Protein AF-A0A971R7L9-F1 (afdb_monomer)

Nearest PDB structures (foldseek):
  9jpj-assembly2_E  TM=1.905E-01  e=5.667E+00  Achromobacter denitrificans NBRC 15125

pLDDT: mean 90.76, std 12.41, range [55.44, 98.62]

Radius of gyration: 16.11 Å; Cα contacts (8 Å, |Δi|>4): 118; chains: 1; bounding box: 47×30×38 Å

Secondary structure (DSSP, 8-state):
-HHHHHTT-------S-PPTTS-----TT-TTTGGGHHHHHHHHHHHHHHHHHHHHHS--TTSHHHHHH--SHHHHHHHHHHHHHH--TT-TTHHHHHHHGGGHHHHHHHHT--

Foldseek 3Di:
DVVCVVVLHQDADDDDDDDVPDPPPPPCVPPVNVVVVVRHLLSQQLVQLQVLCCVPPVCHLPHPLNCVQPVDSNSSSVLSSLRSVQDDPPRPCVVQLVVCSVVGSVSNNVSSVD

Sequence (114 aa):
MQLAEALSLPVLAGTEMNKPGQREMDDFDAVELRPYWPAFKRGAAWLWGHTAMARRFGCGHQSSWARGWMPSRSARLGFFAALGSSLAANDPRWEQVEQALVQGPEGILAALTH

Mean predicted aligned error: 5.04 Å

Solvent-accessible surface area (backbone atoms only — not comparable to full-atom values): 6651 Å² total; per-residue (Å²): 106,70,67,37,60,76,67,46,48,78,45,79,80,79,85,86,76,74,57,94,88,55,72,82,86,73,63,74,81,38,76,87,44,55,86,47,45,71,49,34,54,43,18,52,16,22,54,47,21,25,49,52,33,30,74,75,69,60,46,14,78,86,21,68,62,32,44,70,75,30,75,47,58,51,54,41,49,52,51,24,19,54,49,24,70,73,52,61,96,84,44,78,62,56,60,52,41,61,71,18,56,86,62,35,72,66,39,33,56,57,62,71,75,115

Structure (mmCIF, N/CA/C/O backbone):
data_AF-A0A971R7L9-F1
#
_entry.id   AF-A0A971R7L9-F1
#
loop_
_atom_site.group_PDB
_atom_site.id
_atom_site.type_symbol
_atom_site.label_atom_id
_atom_site.label_alt_id
_atom_site.label_comp_id
_atom_site.label_asym_id
_atom_site.label_entity_id
_atom_site.label_seq_id
_atom_site.pdbx_PDB_ins_code
_atom_site.Cartn_x
_atom_site.Cartn_y
_atom_site.Cartn_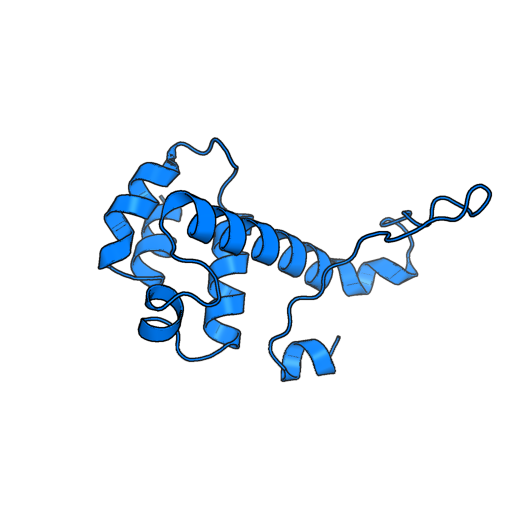z
_atom_site.occupancy
_atom_site.B_iso_or_equiv
_atom_site.auth_seq_id
_atom_site.auth_comp_id
_atom_site.auth_asym_id
_atom_site.auth_atom_id
_atom_site.pdbx_PDB_model_num
ATOM 1 N N . MET A 1 1 ? 12.278 -12.355 -7.025 1.00 88.75 1 MET A N 1
ATOM 2 C CA . MET A 1 1 ? 10.851 -12.239 -6.646 1.00 88.75 1 MET A CA 1
ATOM 3 C C . MET A 1 1 ? 10.379 -13.381 -5.758 1.00 88.75 1 MET A C 1
ATOM 5 O O . MET A 1 1 ? 9.933 -13.094 -4.659 1.00 88.75 1 MET A O 1
ATOM 9 N N . GLN A 1 2 ? 10.579 -14.646 -6.142 1.00 92.06 2 GLN A N 1
ATOM 10 C CA . GLN A 1 2 ? 10.105 -15.825 -5.387 1.00 92.06 2 GLN A CA 1
ATOM 11 C C . GLN A 1 2 ? 10.415 -15.812 -3.877 1.00 92.06 2 GLN A C 1
ATOM 13 O O . GLN A 1 2 ? 9.534 -16.073 -3.065 1.00 92.06 2 GLN A O 1
ATOM 18 N N . LEU A 1 3 ? 11.643 -15.462 -3.470 1.00 95.31 3 LEU A N 1
ATOM 19 C CA . LEU A 1 3 ? 11.988 -15.394 -2.043 1.00 95.31 3 LEU A CA 1
ATOM 20 C C . LEU A 1 3 ? 11.221 -14.287 -1.299 1.00 95.31 3 LEU A C 1
ATOM 22 O O . LEU A 1 3 ? 10.765 -14.500 -0.179 1.00 95.31 3 LEU A O 1
ATOM 26 N N . ALA A 1 4 ? 11.060 -13.113 -1.917 1.00 94.19 4 ALA A N 1
ATOM 27 C CA . ALA A 1 4 ? 10.301 -12.014 -1.322 1.00 94.19 4 ALA A CA 1
ATOM 28 C C . ALA A 1 4 ? 8.827 -12.404 -1.139 1.00 94.19 4 ALA A C 1
ATOM 30 O O . ALA A 1 4 ? 8.253 -12.153 -0.082 1.00 94.19 4 ALA A O 1
ATOM 31 N N . GLU A 1 5 ? 8.242 -13.098 -2.117 1.00 91.12 5 GLU A N 1
ATOM 32 C CA . GLU A 1 5 ? 6.884 -13.644 -2.030 1.00 91.12 5 GLU A CA 1
ATOM 33 C C . GLU A 1 5 ? 6.762 -14.678 -0.904 1.00 91.12 5 GLU A C 1
ATOM 35 O O . GLU A 1 5 ? 5.892 -14.544 -0.040 1.00 91.12 5 GLU A O 1
ATOM 40 N N . ALA A 1 6 ? 7.684 -15.645 -0.844 1.00 94.25 6 ALA A N 1
ATOM 41 C CA . ALA A 1 6 ? 7.711 -16.675 0.195 1.00 94.25 6 ALA A CA 1
ATOM 42 C C . ALA A 1 6 ? 7.818 -16.082 1.612 1.00 94.25 6 ALA A C 1
ATOM 44 O O . ALA A 1 6 ? 7.232 -16.603 2.561 1.00 94.25 6 ALA A O 1
ATOM 45 N N . LEU A 1 7 ? 8.531 -14.963 1.760 1.00 95.12 7 LEU A N 1
ATOM 46 C CA . LEU A 1 7 ? 8.700 -14.266 3.035 1.00 95.12 7 LEU A CA 1
ATOM 47 C C . LEU A 1 7 ? 7.643 -13.183 3.298 1.00 95.12 7 LEU A C 1
ATOM 49 O O . LEU A 1 7 ? 7.661 -12.574 4.372 1.00 95.12 7 LEU A O 1
ATOM 53 N N . SER A 1 8 ? 6.714 -12.959 2.361 1.00 95.00 8 SER A N 1
ATOM 54 C CA . SER A 1 8 ? 5.728 -11.870 2.411 1.00 95.00 8 SER A CA 1
ATOM 55 C C . SER A 1 8 ? 6.381 -10.494 2.605 1.00 95.00 8 SER A C 1
ATOM 57 O O . SER A 1 8 ? 5.959 -9.712 3.460 1.00 95.00 8 SER A O 1
ATOM 59 N N . LEU A 1 9 ? 7.438 -10.221 1.840 1.00 94.75 9 LEU A N 1
ATOM 60 C CA . LEU A 1 9 ? 8.171 -8.958 1.855 1.00 94.75 9 LEU A CA 1
ATOM 61 C C . LEU A 1 9 ? 7.744 -8.072 0.675 1.00 94.75 9 LEU A C 1
ATOM 63 O O . LEU A 1 9 ? 7.711 -8.550 -0.462 1.00 94.75 9 LEU A O 1
ATOM 67 N N . PRO A 1 10 ? 7.438 -6.784 0.912 1.00 94.38 10 PRO A N 1
ATOM 68 C CA . PRO A 1 10 ? 7.203 -5.840 -0.170 1.00 94.38 10 PRO A CA 1
ATOM 69 C C . PRO A 1 10 ? 8.519 -5.559 -0.902 1.00 94.38 10 PRO A C 1
ATOM 71 O O . PRO A 1 10 ? 9.575 -5.448 -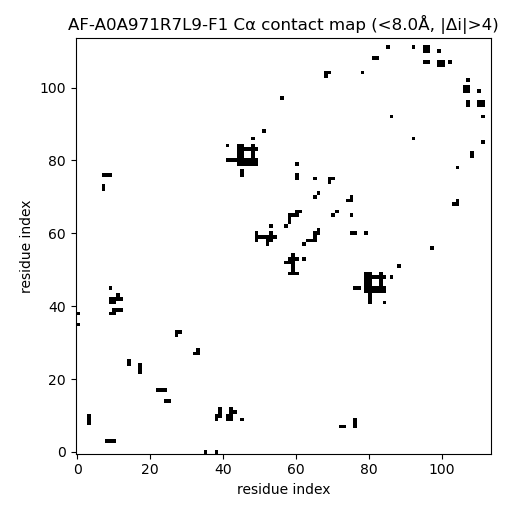0.279 1.00 94.38 10 PRO A O 1
ATOM 74 N N . VAL A 1 11 ? 8.453 -5.423 -2.225 1.00 94.56 11 VAL A N 1
ATOM 75 C CA . VAL A 1 11 ? 9.608 -5.041 -3.045 1.00 94.56 11 VAL A CA 1
ATOM 76 C C . VAL A 1 11 ? 9.468 -3.576 -3.418 1.00 94.56 11 VAL A C 1
ATOM 78 O O . VAL A 1 11 ? 8.560 -3.210 -4.161 1.00 94.56 11 VAL A O 1
ATOM 81 N N . LEU A 1 12 ? 10.361 -2.746 -2.889 1.00 92.31 12 LEU A N 1
ATOM 82 C CA . LEU A 1 12 ? 10.433 -1.328 -3.215 1.00 92.31 12 LEU A CA 1
ATOM 83 C C . LEU A 1 12 ? 11.551 -1.130 -4.237 1.00 92.31 12 LEU A C 1
ATOM 85 O O . LEU A 1 12 ? 12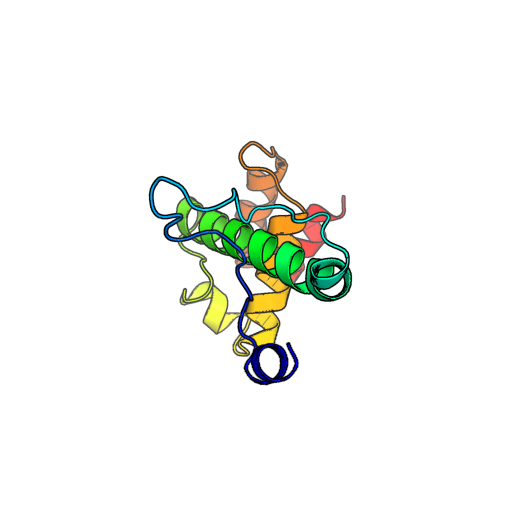.689 -1.516 -3.982 1.00 92.31 12 LEU A O 1
ATOM 89 N N . ALA A 1 13 ? 11.207 -0.568 -5.392 1.00 87.81 13 ALA A N 1
ATOM 90 C CA . ALA A 1 13 ? 12.176 -0.111 -6.376 1.00 87.81 13 ALA A CA 1
ATOM 91 C C . ALA A 1 13 ? 12.298 1.409 -6.274 1.00 87.81 13 ALA A C 1
ATOM 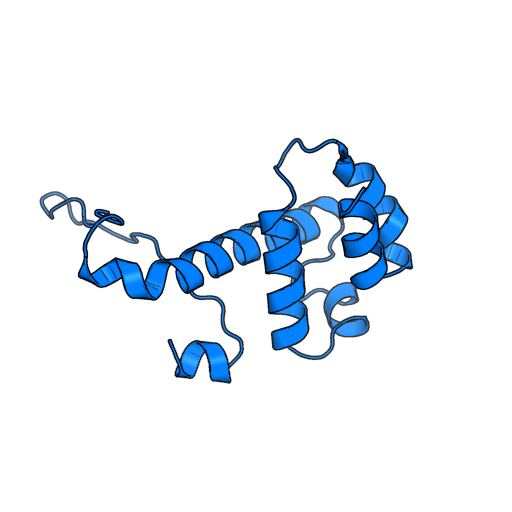93 O O . ALA A 1 13 ? 11.292 2.114 -6.206 1.00 87.81 13 ALA A O 1
ATOM 94 N N . GLY A 1 14 ? 13.531 1.888 -6.243 1.00 74.62 14 GLY A N 1
ATOM 95 C CA . GLY A 1 14 ? 13.888 3.295 -6.173 1.00 74.62 14 GLY A CA 1
ATOM 96 C C . GLY A 1 14 ? 15.405 3.416 -6.197 1.00 74.62 14 GLY A C 1
ATOM 97 O O . GLY A 1 14 ? 16.113 2.444 -5.923 1.00 74.62 14 GLY A O 1
ATOM 98 N N . THR A 1 15 ? 15.908 4.590 -6.548 1.00 68.06 15 THR A N 1
ATOM 99 C CA . THR A 1 15 ? 17.342 4.851 -6.619 1.00 68.06 15 THR A CA 1
ATOM 100 C C . THR A 1 15 ? 17.821 5.470 -5.310 1.00 68.06 15 THR A C 1
ATOM 102 O O . THR A 1 15 ? 17.564 6.632 -5.008 1.00 68.06 15 THR A O 1
ATOM 105 N N . GLU A 1 16 ? 18.557 4.702 -4.510 1.00 61.19 16 GLU A N 1
ATOM 106 C CA . GLU A 1 16 ? 19.462 5.295 -3.528 1.00 61.19 16 GLU A CA 1
ATOM 107 C C . GLU A 1 16 ? 20.833 5.437 -4.199 1.00 61.19 16 GLU A C 1
ATOM 109 O O . GLU A 1 16 ? 21.507 4.447 -4.467 1.00 61.19 16 GLU A O 1
ATOM 114 N N . MET A 1 17 ? 21.231 6.686 -4.474 1.00 56.75 17 MET A N 1
ATOM 115 C CA . MET A 1 17 ? 22.576 7.098 -4.912 1.00 56.75 17 MET A CA 1
ATOM 116 C C . MET A 1 17 ? 22.972 6.786 -6.368 1.00 56.75 17 MET A C 1
ATOM 118 O O . MET A 1 17 ? 23.830 5.941 -6.621 1.00 56.75 17 MET A O 1
ATOM 122 N N . ASN A 1 18 ? 22.532 7.616 -7.320 1.00 55.59 18 ASN A N 1
ATOM 123 C CA . ASN A 1 18 ? 23.385 7.873 -8.486 1.00 55.59 18 ASN A CA 1
ATOM 124 C C . ASN A 1 18 ? 24.555 8.759 -8.026 1.00 55.59 18 ASN A C 1
ATOM 126 O O . ASN A 1 18 ? 24.353 9.888 -7.571 1.00 55.59 18 ASN A O 1
ATOM 130 N N . LYS A 1 19 ? 25.796 8.263 -8.125 1.00 55.44 19 LYS A N 1
ATOM 131 C CA . LYS A 1 19 ? 26.971 9.149 -8.045 1.00 55.44 19 LYS A CA 1
ATOM 132 C C . LYS A 1 19 ? 26.853 10.209 -9.152 1.00 55.44 19 LYS A C 1
ATOM 134 O O . LYS A 1 19 ? 26.431 9.852 -10.256 1.00 55.44 19 LYS A O 1
ATOM 139 N N . PRO A 1 20 ? 27.273 11.468 -8.920 1.00 56.44 20 PRO A N 1
ATOM 140 C CA . PRO A 1 20 ? 27.361 12.458 -9.990 1.00 56.44 20 PRO A CA 1
ATOM 141 C C . PRO A 1 20 ? 28.140 11.876 -11.183 1.00 56.44 20 PRO A C 1
ATOM 143 O O . PRO A 1 20 ? 29.292 11.474 -11.022 1.00 56.44 20 PRO A O 1
ATOM 146 N N . GLY A 1 21 ? 27.498 11.769 -12.351 1.00 64.12 21 GLY A N 1
ATOM 147 C CA . GLY A 1 21 ? 28.090 11.207 -13.574 1.00 64.12 21 GLY A CA 1
ATOM 148 C C . GLY A 1 21 ? 27.709 9.760 -13.928 1.00 64.12 21 GLY A C 1
ATOM 149 O O . GLY A 1 21 ? 28.125 9.287 -14.984 1.00 64.12 21 GLY A O 1
ATOM 150 N N . GLN A 1 22 ? 26.919 9.049 -13.114 1.00 59.28 22 GLN A N 1
ATOM 151 C CA . GLN A 1 22 ? 26.262 7.813 -13.568 1.00 59.28 22 GLN A CA 1
ATOM 152 C C . GLN A 1 22 ? 25.000 8.128 -14.383 1.00 59.28 22 GLN A C 1
ATOM 154 O O . GLN A 1 22 ? 24.350 9.146 -14.153 1.00 59.28 22 GLN A O 1
ATOM 159 N N . ARG A 1 23 ? 24.670 7.256 -15.351 1.00 56.91 23 ARG A N 1
ATOM 160 C CA . ARG A 1 23 ? 23.392 7.305 -16.084 1.00 56.91 23 ARG A CA 1
ATOM 161 C C . ARG A 1 23 ? 22.248 7.364 -15.073 1.00 56.91 23 ARG A C 1
ATOM 163 O O . ARG A 1 23 ? 22.301 6.630 -14.090 1.00 56.91 23 ARG A O 1
ATOM 170 N N . GLU A 1 24 ? 21.230 8.182 -15.344 1.00 56.25 24 GLU A N 1
ATOM 171 C CA . GLU A 1 24 ? 19.936 8.076 -14.666 1.00 56.25 24 GLU A CA 1
ATOM 172 C C . GLU A 1 24 ? 19.434 6.644 -14.853 1.00 56.25 24 GLU A C 1
ATOM 174 O O . GLU A 1 24 ? 18.957 6.253 -15.917 1.00 56.25 24 GLU A O 1
ATOM 179 N N . MET A 1 25 ? 19.652 5.818 -13.836 1.00 56.72 25 MET A N 1
ATOM 180 C CA . MET A 1 25 ? 19.243 4.421 -13.809 1.00 56.72 25 MET A CA 1
ATOM 181 C C . MET A 1 25 ? 17.769 4.338 -13.394 1.00 56.72 25 MET A C 1
ATOM 183 O O . MET A 1 25 ? 17.421 3.601 -12.484 1.00 56.72 25 MET A O 1
ATOM 187 N N . ASP A 1 26 ? 16.923 5.137 -14.043 1.00 62.47 26 ASP A N 1
ATOM 188 C CA . ASP A 1 26 ? 15.477 5.223 -13.804 1.00 62.47 26 ASP A CA 1
ATOM 189 C C . ASP A 1 26 ? 14.689 4.946 -15.093 1.00 62.47 26 ASP A C 1
ATOM 191 O O . ASP A 1 26 ? 13.561 5.403 -15.271 1.00 62.47 26 ASP A O 1
ATOM 195 N N . ASP A 1 27 ? 15.267 4.165 -16.009 1.00 71.88 27 ASP A N 1
ATOM 196 C CA . ASP A 1 27 ? 14.508 3.632 -17.136 1.00 71.88 27 ASP A CA 1
ATOM 197 C C . ASP A 1 27 ? 13.626 2.469 -16.653 1.00 71.88 27 ASP A C 1
ATOM 199 O O . ASP A 1 27 ? 13.934 1.293 -16.841 1.00 71.88 27 ASP A O 1
ATOM 203 N N . PHE A 1 28 ? 12.515 2.798 -15.986 1.00 76.25 28 PHE A N 1
ATOM 204 C CA . PHE A 1 28 ? 11.470 1.829 -15.639 1.00 76.25 28 PHE A CA 1
ATOM 205 C C . PHE A 1 28 ? 10.757 1.253 -16.873 1.00 76.25 28 PHE A C 1
ATOM 207 O O . PHE A 1 28 ? 9.992 0.292 -16.719 1.00 76.25 28 PHE A O 1
ATOM 214 N N . ASP A 1 29 ? 11.020 1.799 -18.065 1.00 78.81 29 ASP A N 1
ATOM 215 C CA . ASP A 1 29 ? 10.548 1.288 -19.350 1.00 78.81 29 ASP A CA 1
ATOM 216 C C . ASP A 1 29 ? 11.497 0.229 -19.948 1.00 78.81 29 ASP A C 1
ATOM 218 O O . ASP A 1 29 ? 11.110 -0.478 -20.898 1.00 78.81 29 ASP A O 1
ATOM 222 N N . ALA A 1 30 ? 12.684 0.046 -19.346 1.00 84.25 30 ALA A N 1
ATOM 223 C CA . ALA A 1 30 ? 13.658 -0.980 -19.697 1.00 84.25 30 ALA A CA 1
ATOM 224 C C . ALA A 1 30 ? 12.997 -2.363 -19.755 1.00 84.25 30 ALA A C 1
ATOM 226 O O . ALA A 1 30 ? 12.260 -2.788 -18.853 1.00 84.25 30 ALA A O 1
ATOM 227 N N . VAL A 1 31 ? 13.256 -3.092 -20.843 1.00 85.94 31 VAL A N 1
ATOM 228 C CA . VAL A 1 31 ? 12.589 -4.371 -21.132 1.00 85.94 31 VAL A CA 1
ATOM 229 C C . VAL A 1 31 ? 12.854 -5.413 -20.042 1.00 85.94 31 VAL A C 1
ATOM 231 O O . VAL A 1 31 ? 11.985 -6.229 -19.736 1.00 85.94 31 VAL A O 1
ATOM 234 N N . GLU A 1 32 ? 14.013 -5.326 -19.398 1.00 87.38 32 GLU A N 1
ATOM 235 C CA . GLU A 1 32 ? 14.476 -6.173 -18.305 1.00 87.38 32 GLU A CA 1
ATOM 236 C C . GLU A 1 32 ? 13.662 -5.974 -17.020 1.00 87.38 32 GLU A C 1
ATOM 238 O O . GLU A 1 32 ? 13.553 -6.898 -16.212 1.00 87.38 32 GLU A O 1
ATOM 243 N N . LEU A 1 33 ? 13.066 -4.790 -16.829 1.00 87.25 33 LEU A N 1
ATOM 244 C CA . LEU A 1 33 ? 12.270 -4.460 -15.644 1.00 87.25 33 LEU A CA 1
ATOM 245 C C . LEU A 1 33 ? 10.784 -4.785 -15.802 1.00 87.25 33 LEU A C 1
ATOM 247 O O . LEU A 1 33 ? 10.083 -4.954 -14.799 1.00 87.25 33 LEU A O 1
ATOM 251 N N . ARG A 1 34 ? 10.295 -4.943 -17.038 1.00 88.38 34 ARG A N 1
ATOM 252 C CA . ARG A 1 34 ? 8.879 -5.234 -17.325 1.00 88.38 34 ARG A CA 1
ATOM 253 C C . ARG A 1 34 ? 8.322 -6.445 -16.566 1.00 88.38 34 ARG A C 1
ATOM 255 O O . ARG A 1 34 ? 7.210 -6.329 -16.049 1.00 88.38 34 ARG A O 1
ATOM 262 N N . PRO A 1 35 ? 9.046 -7.574 -16.408 1.00 91.62 35 PRO A N 1
ATOM 263 C CA . PRO A 1 35 ? 8.541 -8.703 -15.623 1.00 91.62 35 PRO A CA 1
ATOM 264 C C . PRO A 1 35 ? 8.312 -8.374 -14.138 1.00 91.62 35 PRO A C 1
ATOM 266 O O . PRO A 1 35 ? 7.538 -9.051 -13.465 1.00 91.62 35 PRO A O 1
ATOM 269 N N . TYR A 1 36 ? 8.967 -7.335 -13.614 1.00 91.88 36 TYR A N 1
ATOM 270 C CA . TYR A 1 36 ? 8.969 -6.973 -12.195 1.00 91.88 36 TYR A CA 1
ATOM 271 C C . TYR A 1 36 ? 8.016 -5.827 -11.845 1.00 91.88 36 TYR A C 1
ATOM 273 O O . TYR A 1 36 ? 7.707 -5.623 -10.670 1.00 91.88 36 TYR A O 1
ATOM 281 N N . TRP A 1 37 ? 7.480 -5.126 -12.846 1.00 90.75 37 TRP A N 1
ATOM 282 C CA . TRP A 1 37 ? 6.506 -4.045 -12.673 1.00 90.75 37 TRP A CA 1
ATOM 283 C C . TRP A 1 37 ? 5.336 -4.383 -11.739 1.00 90.75 37 TRP A C 1
ATOM 285 O O . TRP A 1 37 ? 5.000 -3.560 -10.884 1.00 90.75 37 TRP A O 1
ATOM 295 N N . PRO A 1 38 ? 4.705 -5.572 -11.830 1.00 92.75 38 PRO A N 1
ATOM 296 C CA . PRO A 1 38 ? 3.639 -5.936 -10.902 1.00 92.75 38 PRO A CA 1
ATOM 297 C C . PRO A 1 38 ? 4.094 -5.945 -9.435 1.00 92.75 38 PRO A C 1
ATOM 299 O O . PRO A 1 38 ? 3.336 -5.524 -8.560 1.00 92.75 38 PRO A O 1
ATOM 302 N N . ALA A 1 39 ? 5.328 -6.381 -9.162 1.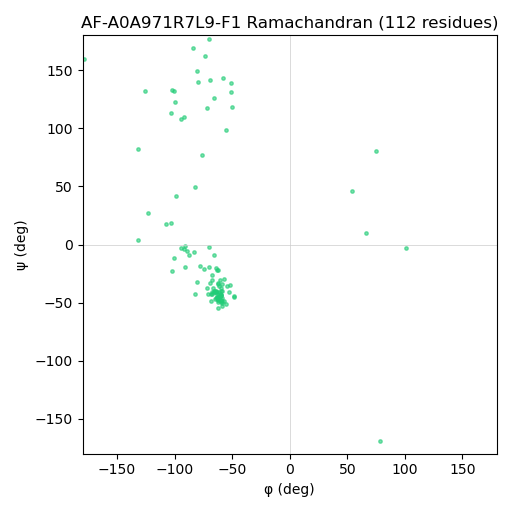00 93.69 39 ALA A N 1
ATOM 303 C CA . ALA A 1 39 ? 5.895 -6.387 -7.817 1.00 93.69 39 ALA A CA 1
ATOM 304 C C . ALA A 1 39 ? 6.202 -4.962 -7.334 1.00 93.69 39 ALA A C 1
ATOM 306 O O . ALA A 1 39 ? 5.845 -4.619 -6.209 1.00 93.69 39 ALA A O 1
ATOM 307 N N . PHE A 1 40 ? 6.773 -4.115 -8.197 1.00 93.25 40 PHE A N 1
ATOM 308 C CA . PHE A 1 40 ? 7.088 -2.722 -7.866 1.00 93.25 40 PHE A CA 1
ATOM 309 C C . PHE A 1 40 ? 5.834 -1.893 -7.592 1.00 93.25 40 PHE A C 1
ATOM 311 O O . PHE A 1 40 ? 5.750 -1.235 -6.557 1.00 93.25 40 PHE A O 1
ATOM 318 N N . LYS A 1 41 ? 4.812 -1.989 -8.454 1.00 94.25 41 LYS A N 1
ATOM 319 C CA . LYS A 1 41 ? 3.529 -1.300 -8.239 1.00 94.25 41 LYS A CA 1
ATOM 320 C C . LYS A 1 41 ? 2.868 -1.737 -6.936 1.00 94.25 41 LYS A C 1
ATOM 322 O O . LYS A 1 41 ? 2.395 -0.899 -6.176 1.00 94.25 41 LYS A O 1
ATOM 327 N N . ARG A 1 42 ? 2.875 -3.043 -6.647 1.00 96.56 42 ARG A N 1
ATOM 328 C CA . ARG A 1 42 ? 2.334 -3.580 -5.391 1.00 96.56 42 ARG A CA 1
ATOM 329 C C . ARG A 1 42 ? 3.117 -3.081 -4.177 1.00 96.56 42 ARG A C 1
ATOM 331 O O . ARG A 1 42 ? 2.501 -2.743 -3.173 1.00 96.56 42 ARG A O 1
ATOM 338 N N . GLY A 1 43 ? 4.446 -3.027 -4.261 1.00 96.69 43 GLY A N 1
ATOM 339 C CA . GLY A 1 43 ? 5.303 -2.494 -3.204 1.00 96.69 43 GLY A CA 1
ATOM 340 C C . GLY A 1 43 ? 5.062 -1.008 -2.942 1.00 96.69 43 GLY A C 1
ATOM 341 O O . GLY A 1 43 ? 4.891 -0.619 -1.789 1.00 96.69 43 GLY A O 1
ATOM 342 N N . ALA A 1 44 ? 4.961 -0.194 -3.995 1.00 96.38 44 ALA A N 1
ATOM 343 C CA . ALA A 1 44 ? 4.644 1.230 -3.890 1.00 96.38 44 ALA A CA 1
ATOM 344 C C . ALA A 1 44 ? 3.251 1.464 -3.284 1.00 96.38 44 ALA A C 1
ATOM 346 O O . ALA A 1 44 ? 3.104 2.251 -2.347 1.00 96.38 44 ALA A O 1
ATOM 347 N N . ALA A 1 45 ? 2.242 0.724 -3.754 1.00 97.88 45 ALA A N 1
ATOM 348 C CA . ALA A 1 45 ? 0.898 0.774 -3.192 1.00 97.88 45 ALA A CA 1
ATOM 349 C C . ALA A 1 45 ? 0.887 0.354 -1.715 1.00 97.88 45 ALA A C 1
ATOM 351 O O . ALA A 1 45 ? 0.290 1.034 -0.887 1.00 97.88 45 ALA A O 1
ATOM 352 N N . TRP A 1 46 ? 1.597 -0.720 -1.357 1.00 98.38 46 TRP A N 1
ATOM 353 C CA . TRP A 1 46 ? 1.750 -1.138 0.036 1.00 98.38 46 TRP A CA 1
ATOM 354 C C . TRP A 1 46 ? 2.387 -0.040 0.890 1.00 98.38 46 TRP A C 1
ATOM 356 O O . TRP A 1 46 ? 1.850 0.281 1.949 1.00 98.38 46 TRP A O 1
ATOM 366 N N . LEU A 1 47 ? 3.493 0.554 0.426 1.00 98.12 47 LEU A N 1
ATOM 367 C CA . LEU A 1 47 ? 4.220 1.600 1.147 1.00 98.12 47 LEU A CA 1
ATOM 368 C C . LEU A 1 47 ? 3.299 2.779 1.446 1.00 98.12 47 LEU A C 1
ATOM 370 O O . LEU A 1 47 ? 3.214 3.228 2.592 1.00 98.12 47 LEU A O 1
ATOM 374 N N . TRP A 1 48 ? 2.569 3.239 0.432 1.00 98.19 48 TRP A N 1
ATOM 375 C CA . TRP A 1 48 ? 1.586 4.297 0.587 1.00 98.19 48 TRP A CA 1
ATOM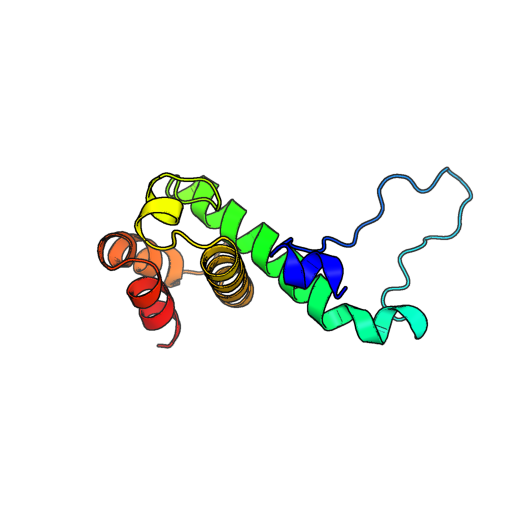 376 C C . TRP A 1 48 ? 0.454 3.897 1.541 1.00 98.19 48 TRP A C 1
ATOM 378 O O . TRP A 1 48 ? 0.241 4.585 2.538 1.00 98.19 48 TRP A O 1
ATOM 388 N N . GLY A 1 49 ? -0.233 2.777 1.298 1.00 98.38 49 GLY A N 1
ATOM 389 C CA . GLY A 1 49 ? -1.400 2.363 2.082 1.00 98.38 49 GLY A CA 1
ATOM 390 C C . GLY A 1 49 ? -1.081 2.165 3.564 1.00 98.38 49 GLY A C 1
ATOM 391 O O . GLY A 1 49 ? -1.799 2.661 4.434 1.00 98.38 49 GLY A O 1
ATOM 392 N N . HIS A 1 50 ? 0.043 1.514 3.875 1.00 98.44 50 HIS A N 1
ATOM 393 C CA . HIS A 1 50 ? 0.515 1.376 5.252 1.00 98.44 50 HIS A CA 1
ATOM 394 C C . HIS A 1 50 ? 0.848 2.735 5.876 1.00 98.44 50 HIS A C 1
ATOM 396 O O . HIS A 1 50 ? 0.483 2.969 7.034 1.00 98.44 50 HIS A O 1
ATOM 402 N N . THR A 1 51 ? 1.552 3.611 5.156 1.00 98.56 51 THR A N 1
ATOM 403 C CA . THR A 1 51 ? 1.980 4.910 5.691 1.00 98.56 51 THR A CA 1
ATOM 404 C C . THR A 1 51 ? 0.783 5.827 5.927 1.00 98.56 51 THR A C 1
ATOM 406 O O . THR A 1 51 ? 0.711 6.493 6.960 1.00 98.56 51 THR A O 1
ATOM 409 N N . ALA A 1 52 ? -0.189 5.834 5.013 1.00 98.44 52 ALA A N 1
ATOM 410 C CA . ALA A 1 52 ? -1.408 6.621 5.129 1.00 98.44 52 ALA A CA 1
ATOM 411 C C . ALA A 1 52 ? -2.236 6.202 6.353 1.00 98.44 52 ALA A C 1
ATOM 413 O O . ALA A 1 52 ? -2.598 7.063 7.156 1.00 98.44 52 ALA A O 1
ATOM 414 N N . MET A 1 53 ? -2.447 4.894 6.545 1.00 98.44 53 MET A N 1
ATOM 415 C CA . MET A 1 53 ? -3.143 4.343 7.716 1.00 98.44 53 MET A CA 1
ATOM 416 C C . MET A 1 53 ? -2.394 4.603 9.025 1.00 98.44 53 MET A C 1
ATOM 418 O O . MET A 1 53 ? -3.010 4.926 10.040 1.00 98.44 53 MET A O 1
ATOM 422 N N . ALA A 1 54 ? -1.062 4.486 9.013 1.00 98.56 54 ALA A N 1
ATOM 423 C CA . ALA A 1 54 ? -0.236 4.782 10.179 1.00 98.56 54 ALA A CA 1
ATOM 424 C C . ALA A 1 54 ? -0.357 6.253 10.594 1.00 98.56 54 ALA A C 1
ATOM 426 O O . ALA A 1 54 ? -0.541 6.537 11.772 1.00 98.56 54 ALA A O 1
ATOM 427 N N . ARG A 1 55 ? -0.284 7.180 9.630 1.00 98.06 55 ARG A N 1
ATOM 428 C CA . ARG A 1 55 ? -0.335 8.622 9.902 1.00 98.06 55 ARG A CA 1
ATOM 429 C C . ARG A 1 55 ? -1.712 9.120 10.323 1.00 98.06 55 ARG A C 1
ATOM 431 O O . ARG A 1 55 ? -1.774 10.013 11.155 1.00 98.06 55 ARG A O 1
ATOM 438 N N . ARG A 1 56 ? -2.787 8.580 9.746 1.00 97.56 56 ARG A N 1
ATOM 439 C CA . ARG A 1 56 ? -4.159 9.029 10.036 1.00 97.56 56 ARG A CA 1
ATOM 440 C C . ARG A 1 56 ? -4.725 8.410 11.307 1.00 97.56 56 ARG A C 1
ATOM 442 O O . ARG A 1 56 ? -5.343 9.108 12.095 1.00 97.56 56 ARG A O 1
ATOM 449 N N . PHE A 1 57 ? -4.4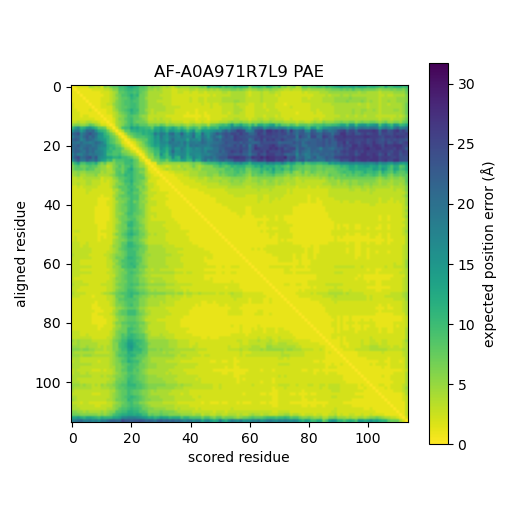92 7.113 11.507 1.00 97.94 57 PHE A N 1
ATOM 450 C CA . PHE A 1 57 ? -5.243 6.325 12.491 1.00 97.94 57 PHE A CA 1
ATOM 451 C C . PHE A 1 57 ? -4.352 5.481 13.412 1.00 97.94 57 PHE A C 1
ATOM 453 O O . PHE A 1 57 ? -4.852 4.649 14.164 1.00 97.94 57 PHE A O 1
ATOM 460 N N . GLY A 1 58 ? -3.022 5.588 13.308 1.00 98.12 58 GLY A N 1
ATOM 461 C CA . GLY A 1 58 ? -2.098 4.704 14.032 1.00 98.12 58 GLY A CA 1
ATOM 462 C C . GLY A 1 58 ? -2.155 3.233 13.583 1.00 98.12 58 GLY A C 1
ATOM 463 O O . GLY A 1 58 ? -1.536 2.369 14.202 1.00 98.12 58 GLY A O 1
ATOM 464 N N . CYS A 1 59 ? -2.853 2.931 12.483 1.00 98.25 59 CYS A N 1
ATOM 465 C CA . CYS A 1 59 ? -3.184 1.574 12.034 1.00 98.25 59 CYS A CA 1
ATOM 466 C C . CYS A 1 59 ? -2.231 1.053 10.940 1.00 98.25 59 CYS A C 1
ATOM 468 O O . CYS A 1 59 ? -2.647 0.442 9.958 1.00 98.25 59 CYS A O 1
ATOM 470 N N . GLY A 1 60 ? -0.926 1.306 11.083 1.00 98.19 60 GLY A N 1
ATOM 471 C CA . GLY A 1 60 ? 0.096 0.863 10.123 1.00 98.19 60 GLY A CA 1
ATOM 472 C C . GLY A 1 60 ? 0.352 -0.652 10.116 1.00 98.19 60 GLY A C 1
ATOM 473 O O . GLY A 1 60 ? -0.155 -1.383 10.965 1.00 98.19 60 GLY A O 1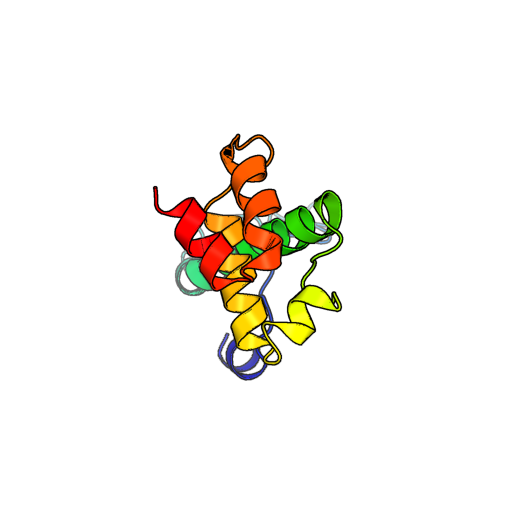
ATOM 474 N N . HIS A 1 61 ? 1.220 -1.124 9.210 1.00 97.88 61 HIS A N 1
ATOM 475 C CA . HIS A 1 61 ? 1.536 -2.547 8.999 1.00 97.88 61 HIS A CA 1
ATOM 476 C C . HIS A 1 61 ? 1.926 -3.315 10.268 1.00 97.88 61 HIS A C 1
ATOM 478 O O . HIS A 1 61 ? 1.582 -4.483 10.421 1.00 97.88 61 HIS A O 1
ATOM 484 N N . GLN A 1 62 ? 2.612 -2.649 11.195 1.00 96.75 62 GLN A N 1
ATOM 485 C CA . GLN A 1 62 ? 3.075 -3.228 12.456 1.00 96.75 62 GLN A CA 1
ATOM 486 C C . GLN A 1 62 ? 2.269 -2.723 13.667 1.00 96.75 62 GLN A C 1
ATOM 488 O O . GLN A 1 62 ? 2.739 -2.823 14.797 1.00 96.75 62 GLN A O 1
ATOM 493 N N . SER A 1 63 ? 1.082 -2.153 13.468 1.00 98.31 63 SER A N 1
ATOM 494 C CA . SER A 1 63 ? 0.219 -1.708 14.571 1.00 98.31 63 SER A CA 1
ATOM 495 C C . SER A 1 63 ? -0.436 -2.888 15.299 1.00 98.31 63 SER A C 1
ATOM 497 O O . SER A 1 63 ? -0.506 -4.005 14.778 1.00 98.31 63 SER A O 1
ATOM 499 N N . SER A 1 64 ? -0.933 -2.646 16.516 1.00 98.25 64 SER A N 1
ATOM 500 C CA . SER A 1 64 ? -1.774 -3.609 17.240 1.00 98.25 64 SER A CA 1
ATOM 501 C C . SER A 1 64 ? -3.052 -3.926 16.463 1.00 98.25 64 SER A C 1
ATOM 503 O O . SER A 1 64 ? -3.383 -5.099 16.330 1.00 98.25 64 SER A O 1
ATOM 505 N N . TRP A 1 65 ? -3.702 -2.912 15.882 1.00 98.31 65 TRP A N 1
ATOM 506 C CA . TRP A 1 65 ? -4.884 -3.078 15.034 1.00 98.31 65 TRP A CA 1
ATOM 507 C C . TRP A 1 65 ? -4.607 -4.042 13.874 1.00 98.31 65 TRP A C 1
ATOM 509 O O . TRP A 1 65 ? -5.301 -5.045 13.716 1.00 98.31 65 TRP A O 1
ATOM 519 N N . ALA A 1 66 ? -3.524 -3.810 13.122 1.00 98.38 66 ALA A N 1
ATOM 520 C CA . ALA A 1 66 ? -3.189 -4.648 11.974 1.00 98.38 66 ALA A CA 1
ATOM 521 C C . ALA A 1 66 ? -2.823 -6.079 12.386 1.00 98.38 66 ALA A C 1
ATOM 523 O O . ALA A 1 66 ? -3.219 -7.023 11.712 1.00 98.38 66 ALA A O 1
ATOM 524 N N . ARG A 1 67 ? -2.085 -6.267 13.490 1.00 98.38 67 ARG A N 1
ATOM 525 C CA . ARG A 1 67 ? -1.764 -7.611 14.001 1.00 98.38 67 ARG A CA 1
ATOM 526 C C . ARG A 1 67 ? -2.981 -8.346 14.561 1.00 98.38 67 ARG A C 1
ATOM 528 O O . ARG A 1 67 ? -3.020 -9.565 14.445 1.00 98.38 67 ARG A O 1
ATOM 535 N N . GLY A 1 68 ? -3.929 -7.625 15.157 1.00 98.19 68 GLY A N 1
ATOM 536 C CA . GLY A 1 68 ? -5.155 -8.191 15.716 1.00 98.19 68 GLY A CA 1
ATOM 537 C C . GLY A 1 68 ? -6.085 -8.723 14.630 1.00 98.19 68 GLY A C 1
ATOM 538 O O . GLY A 1 68 ? -6.505 -9.872 14.698 1.00 98.19 68 GLY A O 1
ATOM 539 N N . TRP A 1 69 ? -6.339 -7.922 13.594 1.00 98.38 69 TRP A N 1
ATOM 540 C CA . TRP A 1 69 ? -7.217 -8.320 12.490 1.00 98.38 69 TRP A CA 1
ATOM 541 C C . TRP A 1 69 ? -6.542 -9.215 11.449 1.00 98.38 69 TRP A C 1
ATOM 543 O O . TRP A 1 69 ? -7.190 -10.054 10.834 1.00 98.38 69 TRP A O 1
ATOM 553 N N . MET A 1 70 ? -5.239 -9.038 11.223 1.00 98.00 70 MET A N 1
ATOM 554 C CA . MET A 1 70 ? -4.480 -9.764 10.201 1.00 98.00 70 MET A CA 1
ATOM 555 C C . MET A 1 70 ? -3.177 -10.315 10.795 1.00 98.00 70 MET A C 1
ATOM 557 O O . MET A 1 70 ? -2.106 -9.719 10.621 1.00 98.00 70 MET A O 1
ATOM 561 N N . PRO A 1 71 ? -3.218 -11.478 11.473 1.00 96.06 71 PRO A N 1
ATOM 562 C CA . PRO A 1 71 ? -2.031 -12.057 12.104 1.00 96.06 71 PRO A CA 1
ATOM 563 C C . PRO A 1 71 ? -0.923 -12.420 11.105 1.00 96.06 71 PRO A C 1
ATOM 565 O O . PRO A 1 71 ? 0.268 -12.271 11.403 1.00 96.06 71 PRO A O 1
ATOM 568 N N . SER A 1 72 ? -1.283 -12.833 9.885 1.00 97.31 72 SER A N 1
ATOM 569 C CA . SER A 1 72 ? -0.302 -13.198 8.861 1.00 97.31 72 SER A CA 1
ATOM 570 C C . SER A 1 72 ? 0.301 -11.964 8.172 1.00 97.31 72 SER A C 1
ATOM 572 O O . SER A 1 72 ? -0.387 -10.992 7.854 1.00 97.31 72 SER A O 1
ATOM 574 N N . ARG A 1 73 ? 1.617 -12.005 7.910 1.00 96.00 73 ARG A N 1
ATOM 575 C CA . ARG A 1 73 ? 2.315 -10.955 7.140 1.00 96.00 73 ARG A CA 1
ATOM 576 C C . ARG A 1 73 ? 1.725 -10.796 5.741 1.00 96.00 73 ARG A C 1
ATOM 578 O O . ARG A 1 73 ? 1.554 -9.669 5.289 1.00 96.00 73 ARG A O 1
ATOM 585 N N . SER A 1 74 ? 1.380 -11.913 5.101 1.00 97.06 74 SER A N 1
ATOM 586 C CA . SER A 1 74 ? 0.782 -11.931 3.764 1.00 97.06 74 SER A CA 1
ATOM 587 C C . SER A 1 74 ? -0.570 -11.212 3.729 1.00 97.06 74 SER A C 1
ATOM 589 O O . SER A 1 74 ? -0.770 -10.350 2.876 1.00 97.06 74 SER A O 1
ATOM 591 N N . ALA A 1 75 ? -1.453 -11.457 4.709 1.00 97.88 75 ALA A N 1
ATOM 592 C CA . ALA A 1 75 ? -2.743 -10.767 4.799 1.00 97.88 75 ALA A CA 1
ATOM 593 C C . ALA A 1 75 ? -2.561 -9.253 4.958 1.00 97.88 75 ALA A C 1
ATOM 595 O O . ALA A 1 75 ? -3.167 -8.475 4.224 1.00 97.88 75 ALA A O 1
ATOM 596 N N . ARG A 1 76 ? -1.648 -8.825 5.844 1.00 98.31 76 ARG A N 1
ATOM 597 C CA . ARG A 1 76 ? -1.329 -7.398 5.999 1.00 98.31 76 ARG A CA 1
ATOM 598 C C . ARG A 1 76 ? -0.772 -6.802 4.713 1.00 98.31 76 ARG A C 1
ATOM 600 O O . ARG A 1 76 ? -1.184 -5.716 4.321 1.00 98.31 76 ARG A O 1
ATOM 607 N N . LEU A 1 77 ? 0.169 -7.484 4.062 1.00 97.81 77 LEU A N 1
ATOM 608 C CA . LEU A 1 77 ? 0.761 -7.012 2.812 1.00 97.81 77 LEU A CA 1
ATOM 609 C C . LEU A 1 77 ? -0.311 -6.829 1.731 1.00 97.81 77 LEU A C 1
ATOM 611 O O . LEU A 1 77 ? -0.348 -5.778 1.095 1.00 97.81 77 LEU A O 1
ATOM 615 N N . GLY A 1 78 ? -1.205 -7.809 1.574 1.00 97.75 78 GLY A N 1
ATOM 616 C CA . GLY A 1 78 ? -2.326 -7.749 0.638 1.00 97.75 78 GLY A CA 1
ATOM 617 C C . GLY A 1 78 ? -3.272 -6.583 0.921 1.00 97.75 78 GLY A C 1
ATOM 618 O O . GLY A 1 78 ? -3.545 -5.795 0.019 1.00 97.75 78 GLY A O 1
ATOM 619 N N . PHE A 1 79 ? -3.702 -6.423 2.175 1.00 98.38 79 PHE A N 1
ATOM 620 C CA . PHE A 1 79 ? -4.602 -5.341 2.579 1.00 98.38 79 PHE A CA 1
ATOM 621 C C . PHE A 1 79 ? -4.019 -3.952 2.301 1.00 98.38 79 PHE A C 1
ATOM 623 O O . PHE A 1 79 ? -4.650 -3.148 1.618 1.00 98.38 79 PHE A O 1
ATOM 630 N N . PHE A 1 80 ? -2.801 -3.662 2.775 1.00 98.62 80 PHE A N 1
ATOM 631 C CA . PHE A 1 80 ? -2.219 -2.329 2.587 1.00 98.62 80 PHE A CA 1
ATOM 632 C C . PHE A 1 80 ? -1.904 -2.034 1.116 1.00 98.62 80 PHE A C 1
ATOM 634 O O . PHE A 1 80 ? -2.016 -0.884 0.700 1.00 98.62 80 PHE A O 1
ATOM 641 N N . ALA A 1 81 ? -1.566 -3.051 0.314 1.00 98.25 81 ALA A N 1
ATOM 642 C CA . ALA A 1 81 ? -1.405 -2.883 -1.128 1.00 98.25 81 ALA A CA 1
ATOM 643 C C . ALA A 1 81 ? -2.736 -2.569 -1.832 1.00 98.25 81 ALA A C 1
ATOM 645 O O . ALA A 1 81 ? -2.775 -1.691 -2.693 1.00 98.25 81 ALA A O 1
ATOM 646 N N . ALA A 1 82 ? -3.825 -3.250 -1.464 1.00 97.81 82 ALA A N 1
ATOM 647 C CA . ALA A 1 82 ? -5.154 -2.984 -2.015 1.00 97.81 82 ALA A CA 1
ATOM 648 C C . ALA A 1 82 ? -5.642 -1.578 -1.639 1.00 97.81 82 ALA A C 1
ATOM 650 O O . ALA A 1 82 ? -6.059 -0.810 -2.507 1.00 97.81 82 ALA A O 1
ATOM 651 N N . LEU A 1 83 ? -5.494 -1.205 -0.366 1.00 97.75 83 LEU A N 1
ATOM 652 C CA . LEU A 1 83 ? -5.850 0.119 0.133 1.00 97.75 83 LEU A CA 1
ATOM 653 C C . LEU A 1 83 ? -5.074 1.222 -0.596 1.00 97.75 83 LEU A C 1
ATOM 655 O O . LEU A 1 83 ? -5.665 2.169 -1.108 1.00 97.75 83 LEU A O 1
ATOM 659 N N . GLY A 1 84 ? -3.748 1.085 -0.682 1.00 97.75 84 GLY A N 1
ATOM 660 C CA . GLY A 1 84 ? -2.906 2.088 -1.326 1.00 97.75 84 GLY A CA 1
ATOM 661 C C . GLY A 1 84 ? -3.069 2.158 -2.845 1.00 97.75 84 GLY A C 1
ATOM 662 O O . GLY A 1 84 ? -2.757 3.182 -3.438 1.00 97.75 84 GLY A O 1
ATOM 663 N N . SER A 1 85 ? -3.601 1.113 -3.479 1.00 97.25 85 SER A N 1
ATOM 664 C CA . SER A 1 85 ? -3.991 1.176 -4.894 1.00 97.25 85 SER A CA 1
ATOM 665 C C . SER A 1 85 ? -5.325 1.903 -5.101 1.00 97.25 85 SER A C 1
ATOM 667 O O . SER A 1 85 ? -5.618 2.314 -6.218 1.00 97.25 85 SER A O 1
ATOM 669 N N . SER A 1 86 ? -6.134 2.044 -4.045 1.00 96.44 86 SER A N 1
ATOM 670 C CA . SER A 1 86 ? -7.522 2.514 -4.130 1.00 96.44 86 SER A CA 1
ATOM 671 C C . SER A 1 86 ? -7.710 3.970 -3.708 1.00 96.44 86 SER A C 1
ATOM 673 O O . SER A 1 86 ? -8.703 4.577 -4.102 1.00 96.44 86 SER A O 1
ATOM 675 N N . LEU A 1 87 ? -6.795 4.527 -2.907 1.00 96.00 87 LEU A N 1
ATOM 676 C CA . LEU A 1 87 ? -6.951 5.844 -2.283 1.00 96.00 87 LEU A CA 1
ATOM 677 C C . LEU A 1 87 ? -5.779 6.771 -2.584 1.00 96.00 87 LEU A C 1
ATOM 679 O O . LEU A 1 87 ? -4.623 6.420 -2.350 1.00 96.00 87 LEU A O 1
ATOM 683 N N . ALA A 1 88 ? -6.086 7.998 -2.997 1.00 95.25 88 ALA A N 1
ATOM 684 C CA . ALA A 1 88 ? -5.125 9.095 -3.040 1.00 95.25 88 ALA A CA 1
ATOM 685 C C . ALA A 1 88 ? -4.998 9.803 -1.675 1.00 95.25 88 ALA A C 1
ATOM 687 O O . ALA A 1 88 ? -5.790 9.608 -0.749 1.00 95.25 88 ALA A O 1
ATOM 688 N N . ALA A 1 89 ? -3.995 10.672 -1.531 1.00 94.44 89 ALA A N 1
ATOM 689 C CA . ALA A 1 89 ? -3.772 11.415 -0.288 1.00 94.44 89 ALA A CA 1
ATOM 690 C C . ALA A 1 89 ? -4.948 12.328 0.100 1.00 94.44 89 ALA A C 1
ATOM 692 O O . ALA A 1 89 ? -5.246 12.459 1.283 1.00 94.44 89 ALA A O 1
ATOM 693 N N . ASN A 1 90 ? -5.617 12.928 -0.879 1.00 94.25 90 ASN A N 1
ATOM 694 C CA . ASN A 1 90 ? -6.749 13.841 -0.716 1.00 94.25 90 ASN A CA 1
ATOM 695 C C . ASN A 1 90 ? -8.103 13.183 -1.033 1.00 94.25 90 ASN A C 1
ATOM 697 O O . ASN A 1 90 ? -9.072 13.885 -1.305 1.00 94.25 90 ASN A O 1
ATOM 701 N N . ASP A 1 91 ? -8.166 11.852 -1.037 1.00 95.75 91 ASP A N 1
ATOM 702 C CA . ASP A 1 91 ? -9.393 11.127 -1.353 1.00 95.75 91 ASP A CA 1
ATOM 703 C C . ASP A 1 91 ? -10.474 11.370 -0.279 1.00 95.75 91 ASP A C 1
ATOM 705 O O . ASP A 1 91 ? -10.206 11.143 0.904 1.00 95.75 91 ASP A O 1
ATOM 709 N N . PRO A 1 92 ? -11.691 11.820 -0.633 1.00 94.69 92 PRO A N 1
ATOM 710 C CA . PRO A 1 92 ? -12.738 12.089 0.354 1.00 94.69 92 PRO A CA 1
ATOM 711 C C . PRO A 1 92 ? -13.186 10.828 1.108 1.00 94.69 92 PRO A C 1
ATOM 713 O O . PRO A 1 92 ? -13.696 10.924 2.221 1.00 94.69 92 PRO A O 1
ATOM 716 N N . ARG A 1 93 ? -12.940 9.631 0.560 1.00 95.88 93 ARG A N 1
ATOM 717 C CA . ARG A 1 93 ? -13.336 8.356 1.175 1.00 95.88 93 ARG A CA 1
ATOM 718 C C . ARG A 1 93 ? -12.535 8.003 2.435 1.00 95.88 93 ARG A C 1
ATOM 720 O O . ARG A 1 93 ? -12.844 7.011 3.088 1.00 95.88 93 ARG A O 1
ATOM 727 N N . TRP A 1 94 ? -11.547 8.809 2.843 1.00 97.00 94 TRP A N 1
ATOM 728 C CA . TRP A 1 94 ? -10.870 8.630 4.138 1.00 97.00 94 TRP A CA 1
ATOM 729 C C . TRP A 1 94 ? -11.832 8.670 5.335 1.00 97.00 94 TRP A C 1
ATOM 731 O O . TRP A 1 94 ? -11.580 7.971 6.314 1.00 97.00 94 TRP A O 1
ATOM 741 N N . GLU A 1 95 ? -12.941 9.410 5.242 1.00 96.25 95 GLU A N 1
ATOM 742 C CA . GLU A 1 95 ? -13.987 9.413 6.274 1.00 96.25 95 GLU A CA 1
ATOM 743 C C . GLU A 1 95 ? -14.662 8.036 6.405 1.00 96.25 95 GLU A C 1
ATOM 745 O O . GLU A 1 95 ? -14.872 7.530 7.506 1.00 96.25 95 GLU A O 1
ATOM 750 N N . GLN A 1 96 ? -14.924 7.370 5.278 1.00 96.38 96 GLN A N 1
ATOM 751 C CA . GLN A 1 96 ? -15.500 6.022 5.260 1.00 96.38 96 GLN A CA 1
ATOM 752 C C . GLN A 1 96 ? -14.520 4.993 5.838 1.00 96.38 96 GLN A C 1
ATOM 754 O O . GLN A 1 96 ? -14.923 4.088 6.566 1.00 96.38 96 GLN A O 1
ATOM 759 N N . VAL A 1 97 ? -13.218 5.154 5.567 1.00 97.56 97 VAL A N 1
ATOM 760 C CA . VAL A 1 97 ? -12.170 4.311 6.165 1.00 97.56 97 VAL A CA 1
ATOM 761 C C . VAL A 1 97 ? -12.159 4.451 7.685 1.00 97.56 97 VAL A C 1
ATOM 763 O O . VAL A 1 97 ? -12.081 3.437 8.376 1.00 97.56 97 VAL A O 1
ATOM 766 N N . GLU A 1 98 ? -12.258 5.676 8.208 1.00 97.50 98 GLU A N 1
ATOM 767 C CA . GLU A 1 98 ? -12.304 5.936 9.650 1.00 97.50 98 GLU A CA 1
ATOM 768 C C . GLU A 1 98 ? -13.506 5.245 10.307 1.00 97.50 98 GLU A C 1
ATOM 770 O O . GLU A 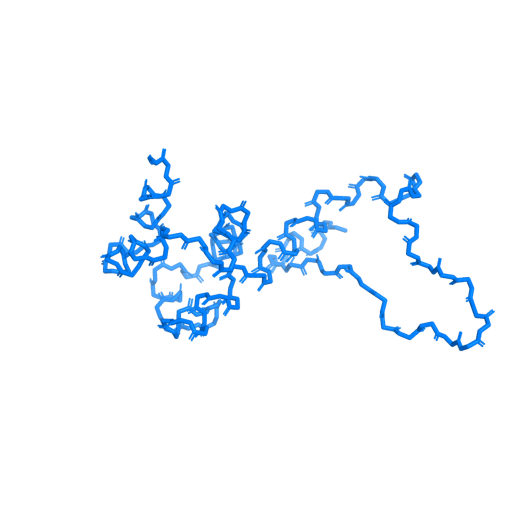1 98 ? -13.346 4.511 11.284 1.00 97.50 98 GLU A O 1
ATOM 775 N N . GLN A 1 99 ? -14.696 5.395 9.720 1.00 96.94 99 GLN A N 1
ATOM 776 C CA . GLN A 1 99 ? -15.924 4.751 10.201 1.00 96.94 99 GLN A CA 1
ATOM 777 C C . GLN A 1 99 ? -15.836 3.216 10.158 1.00 96.94 99 GLN A C 1
ATOM 779 O O . GLN A 1 99 ? -16.365 2.527 11.034 1.00 96.94 99 GLN A O 1
ATOM 784 N N . ALA A 1 100 ? -15.138 2.663 9.164 1.00 97.56 100 ALA A N 1
ATOM 785 C CA . ALA A 1 100 ? -14.974 1.226 8.986 1.00 97.56 100 ALA A CA 1
ATOM 786 C C . ALA A 1 100 ? -13.843 0.608 9.835 1.00 97.56 100 ALA A C 1
ATOM 788 O O . ALA A 1 100 ? -13.740 -0.618 9.889 1.00 97.56 100 ALA A O 1
ATOM 789 N N . LEU A 1 101 ? -13.026 1.394 10.554 1.00 97.31 101 LEU A N 1
ATOM 790 C CA . LEU A 1 101 ? -11.917 0.873 11.377 1.00 97.31 101 LEU A CA 1
ATOM 791 C C . LEU A 1 101 ? -12.357 -0.198 12.386 1.00 97.31 101 LEU A C 1
ATOM 793 O O . LEU A 1 101 ? -11.616 -1.153 12.643 1.00 97.31 101 LEU A O 1
ATOM 797 N N . VAL A 1 102 ? -13.559 -0.044 12.949 1.00 96.75 102 VAL A N 1
ATOM 798 C CA . VAL A 1 102 ? -14.148 -0.983 13.920 1.00 96.75 102 VAL A CA 1
ATOM 799 C C . VAL A 1 102 ? -14.637 -2.283 13.278 1.00 96.75 102 VAL A C 1
ATOM 801 O O . VAL A 1 102 ? -14.750 -3.295 13.962 1.00 96.75 102 VAL A O 1
ATOM 804 N N . GLN A 1 103 ? -14.889 -2.266 11.969 1.00 96.94 103 GLN A N 1
ATOM 805 C CA . GLN A 1 103 ? -15.308 -3.422 11.170 1.00 96.94 103 GLN A CA 1
ATOM 806 C C . GLN A 1 103 ? -14.102 -4.190 10.604 1.00 96.94 103 GLN A C 1
ATOM 808 O O . GLN A 1 103 ? -14.256 -5.251 10.001 1.00 96.94 103 GLN A O 1
ATOM 813 N N . GLY A 1 104 ? -12.891 -3.662 10.801 1.00 97.44 104 GLY A N 1
ATOM 814 C CA . GLY A 1 104 ? -11.656 -4.298 10.378 1.00 97.44 104 GLY A CA 1
ATOM 815 C C . GLY A 1 104 ? -11.356 -4.154 8.876 1.00 97.44 104 GLY A C 1
ATOM 816 O O . GLY A 1 104 ? -11.976 -3.361 8.166 1.00 97.44 104 GLY A O 1
ATOM 817 N N . PRO A 1 105 ? -10.364 -4.908 8.373 1.00 97.75 105 PRO A N 1
ATOM 818 C CA . PRO A 1 105 ? -9.858 -4.804 7.004 1.00 97.75 105 PRO A CA 1
ATOM 819 C C . PRO A 1 105 ? -10.912 -5.060 5.925 1.00 97.75 105 PRO A C 1
ATOM 821 O O . PRO A 1 105 ? -10.927 -4.360 4.918 1.00 97.75 105 PRO A O 1
ATOM 824 N N . GLU A 1 106 ? -11.790 -6.045 6.128 1.00 96.62 106 GLU A N 1
ATOM 825 C CA . GLU A 1 106 ? -12.846 -6.378 5.165 1.00 96.62 106 GLU A CA 1
ATOM 826 C C . GLU A 1 106 ? -13.892 -5.267 5.077 1.00 96.62 106 GLU A C 1
ATOM 828 O O . GLU A 1 106 ? -14.256 -4.871 3.972 1.00 96.62 106 GLU A O 1
ATOM 833 N N . GLY A 1 107 ? -14.302 -4.698 6.218 1.00 97.25 107 GLY A N 1
ATOM 834 C CA . GLY A 1 107 ? -15.214 -3.552 6.250 1.00 97.25 107 GLY A CA 1
ATOM 835 C C . GLY A 1 107 ? -14.633 -2.327 5.543 1.00 97.25 107 GLY A C 1
ATOM 836 O O . GLY A 1 107 ? -15.326 -1.672 4.769 1.00 97.25 107 GLY A O 1
ATOM 837 N N . ILE A 1 108 ? -13.335 -2.061 5.731 1.00 97.81 108 ILE A N 1
ATOM 838 C CA . ILE A 1 108 ? -12.638 -0.983 5.015 1.00 97.81 108 ILE A CA 1
ATOM 839 C C . ILE A 1 108 ? -12.637 -1.237 3.506 1.00 97.81 108 ILE A C 1
ATOM 841 O O . ILE A 1 108 ? -12.953 -0.334 2.740 1.00 97.81 108 ILE A O 1
ATOM 845 N N . LEU A 1 109 ? -12.286 -2.445 3.055 1.00 96.50 109 LEU A N 1
ATOM 846 C CA . LEU A 1 109 ? -12.260 -2.749 1.621 1.00 96.50 109 LEU A CA 1
ATOM 847 C C . LEU A 1 109 ? -13.663 -2.685 1.000 1.00 96.50 109 LEU A C 1
ATOM 849 O O . LEU A 1 109 ? -13.817 -2.131 -0.087 1.00 96.50 109 LEU A O 1
ATOM 853 N N . ALA A 1 110 ? -14.689 -3.170 1.702 1.00 95.06 110 ALA A N 1
ATOM 854 C CA . ALA A 1 110 ? -16.080 -3.058 1.273 1.00 95.06 110 ALA A CA 1
ATOM 855 C C . ALA A 1 110 ? -16.514 -1.592 1.102 1.00 95.06 110 ALA A C 1
ATOM 857 O O . ALA A 1 110 ? -17.095 -1.245 0.074 1.00 95.06 110 ALA A O 1
ATOM 858 N N . ALA A 1 111 ? -16.153 -0.715 2.045 1.00 92.88 111 ALA A N 1
ATOM 859 C CA . ALA A 1 111 ? -16.475 0.711 1.982 1.00 92.88 111 ALA A CA 1
ATOM 860 C C . ALA A 1 111 ? -15.850 1.436 0.774 1.00 92.88 111 ALA A C 1
ATOM 862 O O . ALA A 1 111 ? -16.360 2.466 0.355 1.00 92.88 111 ALA A O 1
ATOM 863 N N . LEU A 1 112 ? -14.776 0.896 0.190 1.00 90.50 112 LEU A N 1
ATOM 864 C CA . LEU A 1 112 ? -14.081 1.491 -0.959 1.00 90.50 112 LEU A CA 1
ATOM 865 C C . LEU A 1 112 ? -14.585 1.008 -2.324 1.00 90.50 112 LEU A C 1
ATOM 867 O O . LEU A 1 112 ? -14.089 1.480 -3.349 1.00 90.50 112 LEU A O 1
ATOM 871 N N . THR A 1 113 ? -15.530 0.065 -2.345 1.00 85.25 113 THR A N 1
ATOM 872 C CA . THR A 1 113 ? -16.044 -0.560 -3.578 1.00 85.25 113 THR A CA 1
ATOM 873 C C . THR A 1 113 ? -17.313 0.132 -4.115 1.00 85.25 113 THR A C 1
ATOM 875 O O . THR A 1 113 ? -17.804 -0.238 -5.181 1.00 85.25 113 THR A O 1
ATOM 878 N N . HIS A 1 114 ? -17.829 1.139 -3.402 1.00 59.06 114 HIS A N 1
ATOM 879 C CA . HIS A 1 114 ? -19.023 1.929 -3.732 1.00 59.06 114 HIS A CA 1
ATOM 880 C C . HIS A 1 114 ? -18.684 3.417 -3.873 1.00 59.06 114 HIS A C 1
ATOM 882 O O . HIS A 1 114 ? -19.427 4.100 -4.611 1.00 59.06 114 HIS A O 1
#